Protein 6X39 (pdb70)

Radius of gyration: 13.4 Å; Cα contacts (8 Å, |Δi|>4): 270; chains: 1; bounding box: 20×41×27 Å

Solvent-accessible surface area: 5886 Å² total; per-residue (Å²): 128,1,6,19,59,4,91,147,7,102,30,109,80,97,78,25,51,5,2,48,0,30,9,113,76,3,85,133,133,10,122,33,127,0,0,29,0,25,15,20,96,24,77,147,55,109,83,140,62,161,70,87,94,50,75,24,102,106,46,117,11,63,103,21,58,0,73,70,11,73,66,132,16,39,14,16,1,18,0,2,1,49,16,74,143,39,82,7,40,167,12,168,76,91,78,37,79,6,83,74

Structure (mmCIF, N/CA/C/O backbone):
data_6X39
#
_entry.id   6X39
#
_cell.length_a   86.110
_cell.length_b   86.110
_cell.length_c   29.344
_cell.angle_alpha   90.000
_cell.angle_beta   90.000
_cell.angle_gamma   120.000
#
_symmetry.space_group_name_H-M   'P 32 2 1'
#
loop_
_entity.id
_entity.type
_entity.pdbx_description
1 polymer 'Receptor-type tyrosine-protein phosphatase F'
2 non-polymer sorbitol
3 water water
#
loop_
_atom_site.group_PDB
_atom_site.id
_atom_site.type_symbol
_atom_site.label_atom_id
_atom_site.label_alt_id
_atom_site.label_comp_id
_atom_site.label_asym_id
_atom_site.label_entity_id
_atom_site.label_seq_id
_atom_site.pdbx_PDB_ins_code
_atom_site.Cartn_x
_atom_site.Cartn_y
_atom_site.Cartn_z
_atom_site.occupancy
_atom_site.B_iso_or_equiv
_atom_site.auth_seq_id
_atom_site.auth_comp_id
_atom_site.auth_asym_id
_atom_site.auth_atom_id
_atom_site.pdbx_PDB_model_num
ATOM 1 N N . SER A 1 4 ? 21.52800 61.56200 1.85800 1.000 31.72023 707 SER A N 1
ATOM 2 C CA . SER A 1 4 ? 21.77000 63.00100 1.78400 1.000 45.95725 707 SER A CA 1
ATOM 3 C C . SER A 1 4 ? 20.90600 63.71900 2.81800 1.000 29.48578 707 SER A C 1
ATOM 4 O O . SER A 1 4 ? 21.42500 64.48800 3.61500 1.000 31.55579 707 SER A O 1
ATOM 11 N N . GLY A 1 5 ? 19.59000 63.45300 2.82200 1.000 26.27075 708 GLY A N 1
ATOM 12 C CA . GLY A 1 5 ? 18.70900 64.07800 3.79600 1.000 24.11769 708 GLY A CA 1
ATOM 13 C C . GLY A 1 5 ? 18.89800 63.56900 5.20700 1.000 23.29326 708 GLY A C 1
ATOM 14 O O . GLY A 1 5 ? 18.49400 64.23300 6.16500 1.000 22.26635 708 GLY A O 1
ATOM 18 N N . SER A 1 6 ? 19.53200 62.40900 5.36100 1.000 18.86470 709 SER A N 1
ATOM 19 C CA . SER A 1 6 ? 19.73500 61.78800 6.65400 1.000 18.84105 709 SER A CA 1
ATOM 20 C C . SER A 1 6 ? 20.67800 60.61300 6.45200 1.000 18.14787 709 SER A C 1
ATOM 21 O O . SER A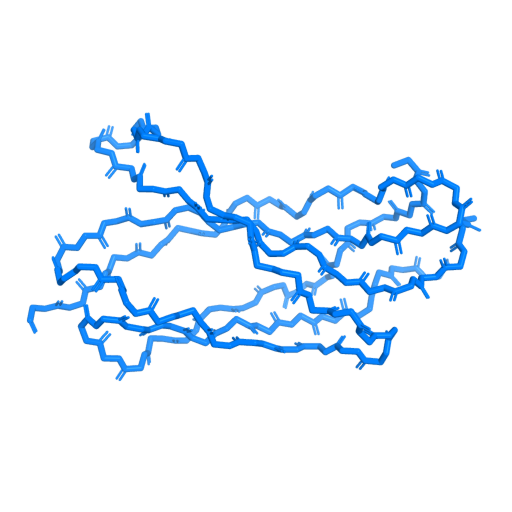 1 6 ? 20.91100 60.17500 5.32700 1.000 19.97691 709 SER A O 1
ATOM 29 N N . GLY A 1 7 ? 21.23200 60.11300 7.55000 1.000 18.67546 710 GLY A N 1
ATOM 30 C CA . GLY A 1 7 ? 21.92300 58.85900 7.49700 1.000 18.30939 710 GLY A CA 1
ATOM 31 C C . GLY A 1 7 ? 20.94500 57.71100 7.32400 1.000 15.52537 710 GLY A C 1
ATOM 32 O O . GLY A 1 7 ? 19.72500 57.90600 7.30000 1.000 16.53863 710 GLY A O 1
ATOM 36 N N . PRO A 1 8 ? 21.46800 56.49500 7.23500 1.000 15.27797 711 PRO A N 1
ATOM 37 C CA . PRO A 1 8 ? 20.59400 55.33700 7.02600 1.000 14.69122 711 PRO A CA 1
ATOM 38 C C . PRO A 1 8 ? 19.80400 55.00600 8.26900 1.000 13.66336 711 PRO A C 1
ATOM 39 O O . PRO A 1 8 ? 20.24500 55.32500 9.38400 1.000 17.87236 711 PRO A O 1
ATOM 50 N N . PRO A 1 9 ? 18.65000 54.35500 8.12100 1.000 14.47346 712 PRO A N 1
ATOM 51 C CA . PRO A 1 9 ? 18.05500 53.64900 9.26800 1.000 13.61348 712 PRO A CA 1
ATOM 52 C C . PRO A 1 9 ? 19.07900 52.67200 9.83400 1.000 16.22732 712 PRO A C 1
ATOM 53 O O . PRO A 1 9 ? 19.83700 52.04100 9.09000 1.000 18.25616 712 PRO A O 1
ATOM 64 N N . ARG A 1 10 ? 19.10400 52.55200 11.15900 1.000 16.34553 713 ARG A N 1
ATOM 65 C CA . ARG A 1 10 ? 20.09700 51.74200 11.83200 1.000 16.07865 713 ARG A CA 1
ATOM 66 C C . ARG A 1 10 ? 19.53000 50.37500 12.19400 1.000 14.48619 713 ARG A C 1
ATOM 67 O O . ARG A 1 10 ? 18.32800 50.21500 12.37900 1.000 15.99578 713 ARG A O 1
ATOM 88 N N . LYS A 1 11 ? 20.42500 49.38700 12.28900 1.000 16.66030 714 LYS A N 1
ATOM 89 C CA . LYS A 1 11 ? 20.08100 48.07200 12.82400 1.000 18.19360 714 LYS A CA 1
ATOM 90 C C . LYS A 1 11 ? 18.84300 47.50600 12.14800 1.000 16.72653 714 LYS A C 1
ATOM 91 O O . LYS A 1 11 ? 17.88300 47.08200 12.80000 1.000 15.40571 714 LYS A O 1
ATOM 110 N N . VAL A 1 12 ? 18.86400 47.50300 10.80500 1.000 13.69006 715 VAL A N 1
ATOM 111 C CA . VAL A 1 12 ? 17.78400 46.89400 10.07000 1.000 12.20618 715 VAL A CA 1
ATOM 112 C C . VAL A 1 12 ? 17.80500 45.41300 10.38800 1.000 13.36952 715 VAL A C 1
ATOM 113 O O . VAL A 1 12 ? 18.87300 44.77600 10.40500 1.000 16.95464 715 VAL A O 1
ATOM 126 N N . GLU A 1 13 ? 16.63500 44.84600 10.63500 1.000 10.90447 716 GLU A N 1
ATOM 127 C CA . GLU A 1 13 ? 16.50200 43.42300 10.88400 1.000 12.48296 716 GLU A CA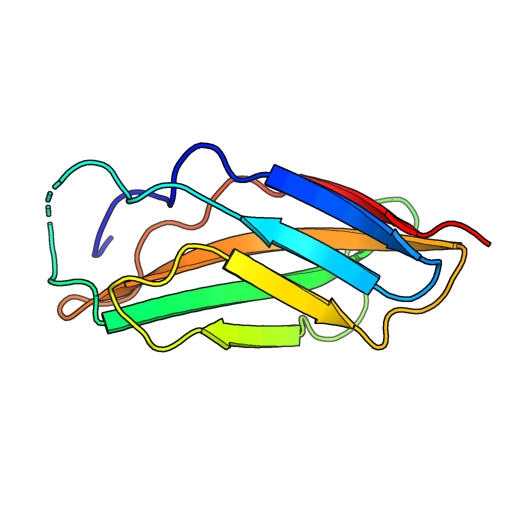 1
ATOM 128 C C . GLU A 1 13 ? 15.40400 42.84800 10.00500 1.000 12.78955 716 GLU A C 1
ATOM 129 O O . GLU A 1 13 ? 14.40800 43.51700 9.71100 1.000 12.92703 716 GLU A O 1
ATOM 141 N N . VAL A 1 14 ? 15.58100 41.58600 9.62000 1.000 12.53222 717 VAL A N 1
ATOM 142 C CA . VAL A 1 14 ? 14.59100 40.83400 8.87400 1.000 11.70168 717 VAL A CA 1
ATOM 143 C C . VAL A 1 14 ? 14.31200 39.52600 9.61800 1.000 14.58743 717 VAL A C 1
ATOM 144 O O . VAL A 1 14 ? 15.23800 38.76200 9.91600 1.000 15.07714 717 VAL A O 1
ATOM 157 N N . GLU A 1 15 ? 13.04000 39.27000 9.91000 1.000 12.91708 718 GLU A N 1
ATOM 158 C CA . GLU A 1 15 ? 12.60700 38.04300 10.58300 1.000 12.68681 718 GLU A CA 1
ATOM 159 C C . GLU A 1 15 ? 11.67200 37.31600 9.63000 1.000 14.84894 718 GLU A C 1
ATOM 160 O O . GLU A 1 15 ? 10.66900 37.90600 9.18900 1.000 13.95362 718 GLU A O 1
ATOM 172 N N . PRO A 1 16 ? 11.93600 36.06700 9.26700 1.000 15.16537 719 PRO A N 1
ATOM 173 C CA . PRO A 1 16 ? 11.03100 35.38200 8.34000 1.000 16.35792 719 PRO A CA 1
ATOM 174 C C . PRO A 1 16 ? 9.76100 35.01700 9.07700 1.000 18.84991 719 PRO A C 1
ATOM 175 O O . PRO A 1 16 ? 9.77300 34.67600 10.26700 1.000 21.15741 719 PRO A O 1
ATOM 186 N N . LEU A 1 17 ? 8.63700 35.13200 8.37200 1.000 12.59675 720 LEU A N 1
ATOM 187 C CA . LEU A 1 17 ? 7.36500 34.73300 8.93600 1.000 14.59481 720 LEU A CA 1
ATOM 188 C C . LEU A 1 17 ? 6.86500 33.44300 8.31800 1.000 14.51779 720 LEU A C 1
ATOM 189 O O . LEU A 1 17 ? 6.48400 32.52700 9.03200 1.000 16.56826 720 LEU A O 1
ATOM 205 N N . ASN A 1 18 ? 6.89900 33.35300 7.00800 1.000 15.34913 721 ASN A N 1
ATOM 206 C CA . ASN A 1 18 ? 6.47300 32.15200 6.30100 1.000 14.85771 721 ASN A CA 1
ATOM 207 C C . ASN A 1 18 ? 7.08900 32.18700 4.91100 1.000 18.25091 721 ASN A C 1
ATOM 208 O O . ASN A 1 18 ? 7.89900 33.06000 4.58700 1.000 16.26510 721 ASN A O 1
ATOM 219 N N . SER A 1 19 ? 6.69700 31.23400 4.07800 1.000 15.01977 722 SER A N 1
ATOM 220 C CA . SER A 1 19 ? 7.29700 31.11300 2.75300 1.000 14.79587 722 SER A CA 1
ATOM 221 C C . SER A 1 19 ? 6.95900 32.28100 1.84200 1.000 14.91399 722 SER A C 1
ATOM 222 O O . SER A 1 19 ? 7.52900 32.38400 0.75700 1.000 19.55953 722 SER A O 1
ATOM 230 N N . THR A 1 20 ? 6.04300 33.16800 2.25200 1.000 15.46022 723 THR A N 1
ATOM 231 C CA . THR A 1 20 ? 5.65300 34.29700 1.41600 1.000 19.35242 723 THR A CA 1
ATOM 232 C C . THR A 1 20 ? 5.81500 35.64200 2.09900 1.000 15.22393 723 THR A C 1
ATOM 233 O O . THR A 1 20 ? 5.35300 36.64400 1.56300 1.000 15.38221 723 THR A O 1
ATOM 244 N N . ALA A 1 21 ? 6.42500 35.70700 3.29500 1.000 15.46494 724 ALA A N 1
ATOM 245 C CA . ALA A 1 21 ? 6.43600 36.98900 3.98000 1.000 10.53019 724 ALA A CA 1
ATOM 246 C C . ALA A 1 21 ? 7.57700 37.07300 4.99700 1.000 12.52692 724 ALA A C 1
ATOM 247 O O . ALA A 1 21 ? 7.95900 36.07300 5.61600 1.000 14.42993 724 ALA A O 1
ATOM 254 N N . VAL A 1 22 ? 8.10400 38.28000 5.14500 1.000 11.95267 725 VAL A N 1
ATOM 255 C C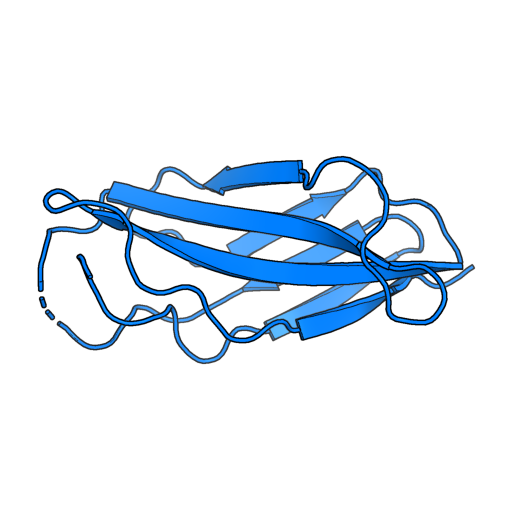A . VAL A 1 22 ? 9.13300 38.56500 6.12800 1.000 12.81885 725 VAL A CA 1
ATOM 256 C C . VAL A 1 22 ? 8.79000 39.87600 6.82000 1.000 16.09671 725 VAL A C 1
ATOM 257 O O . VAL A 1 22 ? 8.07500 40.73100 6.27900 1.000 16.66967 725 VAL A O 1
ATOM 270 N N . HIS A 1 23 ? 9.27800 40.01100 8.05200 1.000 10.70626 726 HIS A N 1
ATOM 271 C CA . HIS A 1 23 ? 9.05100 41.19500 8.85600 1.000 10.00057 726 HIS A CA 1
ATOM 272 C C . HIS A 1 23 ? 10.33700 42.00600 8.92000 1.000 14.79097 726 HIS A C 1
ATOM 273 O O . HIS A 1 23 ? 11.37400 41.47700 9.32600 1.000 14.71051 726 HIS A O 1
ATOM 287 N N . VAL A 1 24 ? 10.25500 43.29000 8.56600 1.000 12.04416 727 VAL A N 1
ATOM 288 C CA . VAL A 1 24 ? 11.42000 44.17800 8.52800 1.000 10.72937 727 VAL A CA 1
ATOM 289 C C . VAL A 1 24 ? 11.26400 45.24200 9.60200 1.000 12.53662 727 VAL A C 1
ATOM 290 O O . VAL A 1 24 ? 10.19700 45.85500 9.71900 1.000 12.07585 727 VAL A O 1
ATOM 303 N N . SER A 1 25 ? 12.31900 45.48300 10.37700 1.000 12.07686 728 SER A N 1
ATOM 304 C CA . SER A 1 25 ? 12.27400 46.49700 11.42200 1.000 12.95444 728 SER A CA 1
ATOM 305 C C . SER A 1 25 ? 13.59900 47.24600 11.44400 1.000 11.38947 728 SER A C 1
ATOM 306 O O . SER A 1 25 ? 14.60600 46.77700 10.92000 1.000 13.94138 728 SER A O 1
ATOM 314 N N . TRP A 1 26 ? 13.57100 48.44400 12.03100 1.000 14.69742 729 TRP A N 1
ATOM 315 C CA . TRP A 1 26 ? 14.78100 49.26300 12.05900 1.000 13.24107 729 TRP A CA 1
ATOM 316 C C . TRP A 1 26 ? 14.70100 50.28500 13.17500 1.000 16.99217 729 TRP A C 1
ATOM 317 O O . TRP A 1 26 ? 13.66400 50.46700 13.83100 1.000 15.44811 729 TRP A O 1
ATOM 338 N N . LYS A 1 27 ? 15.83100 50.94600 13.40000 1.000 17.40654 730 LYS A N 1
ATOM 339 C CA . LYS A 1 27 ? 15.94400 52.03800 14.34700 1.000 22.32880 730 LYS A CA 1
ATOM 340 C C . LYS A 1 27 ? 16.12800 53.34700 13.59800 1.000 15.75207 730 LYS A C 1
ATOM 341 O O . LYS A 1 27 ? 16.52900 53.37400 12.42300 1.000 15.60938 730 LYS A O 1
ATOM 360 N N . LEU A 1 28 ? 15.80600 54.42500 14.30800 1.000 20.47099 731 LEU A N 1
ATOM 361 C CA . LEU A 1 28 ? 15.86300 55.77300 13.76600 1.000 24.56340 731 LEU A CA 1
ATOM 362 C C . LEU A 1 28 ? 17.27300 56.08500 13.26700 1.000 20.12293 731 LEU A C 1
ATOM 363 O O . LEU A 1 28 ? 18.25200 55.71900 13.92900 1.000 24.96427 731 LEU A O 1
ATOM 379 N N . PRO A 1 29 ? 17.41000 56.74400 12.11300 1.000 17.56265 732 PRO A N 1
ATOM 380 C CA . PRO A 1 29 ? 18.73800 57.24300 11.71800 1.000 18.64269 732 PRO A CA 1
ATOM 381 C C . PRO A 1 29 ? 19.33400 58.13200 12.80300 1.000 25.46350 732 PRO A C 1
ATOM 382 O O . PRO A 1 29 ? 18.61700 58.74800 13.59400 1.000 23.35818 732 PRO A O 1
ATOM 393 N N . VAL A 1 30 ? 20.66300 58.18200 12.83900 1.000 22.34680 733 VAL A N 1
ATOM 394 C CA . VAL A 1 30 ? 21.35300 59.05900 13.80500 1.000 30.18740 733 VAL A CA 1
ATOM 395 C C . VAL A 1 30 ? 20.86900 60.48800 13.60800 1.000 33.06208 733 VAL A C 1
ATOM 396 O O . VAL A 1 30 ? 20.95600 61.01400 12.48300 1.000 31.18850 733 VAL A O 1
ATOM 409 N N . PRO A 1 31 ? 20.36600 61.17200 14.65700 1.000 47.32013 734 PRO A N 1
ATOM 410 C CA . PRO A 1 31 ? 19.92700 62.57200 14.53400 1.000 53.18753 734 PRO A CA 1
ATOM 411 C C . PRO A 1 31 ? 21.02200 63.51200 14.03300 1.000 47.94537 734 PRO A C 1
ATOM 412 O O . PRO A 1 31 ? 22.18700 63.36800 14.44300 1.000 40.23566 734 PRO A O 1
ATOM 423 N N . HIS A 1 35 ? 20.23700 67.56700 8.95600 1.000 31.82938 738 HIS A N 1
ATOM 424 C CA . HIS A 1 35 ? 19.36300 66.57500 8.33300 1.000 31.06351 738 HIS A CA 1
ATOM 425 C C . HIS A 1 35 ? 17.97800 67.16500 8.07100 1.000 30.71862 738 HIS A C 1
ATOM 426 O O . HIS A 1 35 ? 17.56700 68.13100 8.70000 1.000 32.63158 738 HIS A O 1
ATOM 439 N N . GLY A 1 36 ? 17.25100 66.55900 7.14300 1.000 26.32948 739 GLY A N 1
ATOM 440 C CA . GLY A 1 36 ? 15.86100 66.89300 6.98400 1.000 23.71764 739 GLY A CA 1
ATOM 441 C C . GLY A 1 36 ? 15.01900 66.22100 8.03900 1.000 21.88582 739 GLY A C 1
ATOM 442 O O . GLY A 1 36 ? 15.48000 65.30700 8.72700 1.000 20.91085 739 GLY A O 1
ATOM 446 N N . GLN A 1 37 ? 13.78600 66.69300 8.18500 1.000 18.94077 740 GLN A N 1
ATOM 447 C CA . GLN A 1 37 ? 12.83500 66.06200 9.07500 1.000 17.38979 740 GLN A CA 1
ATOM 448 C C . GLN A 1 37 ? 12.25100 64.81000 8.41700 1.000 16.23038 740 GLN A C 1
ATOM 449 O O . GLN A 1 37 ? 11.85700 64.85500 7.25900 1.000 17.48614 740 GLN A O 1
ATOM 463 N N . ILE A 1 38 ? 12.14300 63.74100 9.18300 1.000 16.03225 741 ILE A N 1
ATOM 464 C CA . ILE A 1 38 ? 11.69600 62.46100 8.64600 1.000 14.76312 741 ILE A CA 1
ATOM 465 C C . ILE A 1 38 ? 10.18700 62.48600 8.46300 1.000 14.64012 741 ILE A C 1
ATOM 466 O O . ILE A 1 38 ? 9.43900 62.89700 9.35300 1.000 16.17141 741 ILE A O 1
ATOM 482 N N . ARG A 1 39 ? 9.71900 62.08700 7.23800 1.000 15.08377 742 ARG A N 1
ATOM 483 C CA . ARG A 1 39 ? 8.30400 61.98900 6.94200 1.000 14.24696 742 ARG A CA 1
ATOM 484 C C . ARG A 1 39 ? 7.79900 60.54500 6.83400 1.000 13.51961 742 ARG A C 1
ATOM 485 O O . ARG A 1 39 ? 6.57800 60.32900 6.82300 1.000 14.01686 742 ARG A O 1
ATOM 506 N N . GLY A 1 40 ? 8.69400 59.57900 6.77000 1.000 13.94726 743 GLY A N 1
ATOM 507 C CA . GLY A 1 40 ? 8.33100 58.18800 6.60500 1.000 13.04221 743 GLY A CA 1
ATOM 508 C C . GLY A 1 40 ? 9.54300 57.43100 6.13500 1.000 13.90686 743 GLY A C 1
ATOM 509 O O . GLY A 1 40 ? 10.65700 57.95100 6.11200 1.000 14.69134 743 GLY A O 1
ATOM 513 N N . TYR A 1 41 ? 9.29800 56.17900 5.72700 1.000 11.31720 744 TYR A N 1
ATOM 514 C CA . TYR A 1 41 ? 10.37100 55.31500 5.27900 1.000 10.53303 744 TYR A CA 1
ATOM 515 C C . TYR A 1 41 ? 9.97500 54.60000 3.98800 1.000 10.53222 744 TYR A C 1
ATOM 516 O O . TYR A 1 41 ? 8.79300 54.36400 3.72300 1.000 11.58202 744 TYR A O 1
ATOM 534 N N . GLN A 1 42 ? 10.99200 54.27800 3.21000 1.000 14.75108 745 GLN A N 1
ATOM 535 C CA . GLN A 1 42 ? 10.86900 53.58000 1.93900 1.000 12.66513 745 GLN A CA 1
ATOM 536 C C . GLN A 1 42 ? 11.56000 52.24300 2.12000 1.000 11.68946 745 GLN A C 1
ATOM 537 O O . GLN A 1 42 ? 12.78000 52.20200 2.32300 1.000 13.72223 745 GLN A O 1
ATOM 551 N N . VAL A 1 43 ? 10.79700 51.15100 2.08400 1.000 11.06510 746 VAL A N 1
ATOM 552 C CA . VAL A 1 43 ? 11.36600 49.80400 2.12700 1.000 9.17743 746 VAL A CA 1
ATOM 553 C C . VAL A 1 43 ? 11.36700 49.26900 0.69500 1.000 10.83065 746 VAL A C 1
ATOM 554 O O . VAL A 1 43 ? 10.29800 49.13500 0.08800 1.000 12.68893 746 VAL A O 1
ATOM 567 N N . THR A 1 44 ? 12.54900 48.98500 0.15800 1.000 10.98102 747 THR A N 1
ATOM 568 C CA . THR A 1 44 ? 12.71800 48.52600 -1.21400 1.000 9.76036 747 THR A CA 1
ATOM 569 C C . THR A 1 44 ? 13.20800 47.07900 -1.18200 1.000 16.34028 747 THR A C 1
ATOM 570 O O . THR A 1 44 ? 14.13600 46.75700 -0.44100 1.000 15.85220 747 THR A O 1
ATOM 581 N N . TYR A 1 45 ? 12.57000 46.21200 -1.93800 1.000 10.34004 748 TYR A N 1
ATOM 582 C CA . TYR A 1 45 ? 13.05400 44.84500 -2.06900 1.000 14.44176 748 TYR A CA 1
ATOM 583 C C . TYR A 1 45 ? 13.03800 44.39900 -3.52800 1.000 12.46036 748 TYR A C 1
ATOM 584 O O . TYR A 1 45 ? 12.19300 44.79900 -4.32600 1.000 12.71840 748 TYR A O 1
ATOM 602 N N . VAL A 1 46 ? 14.00300 43.54800 -3.85500 1.000 11.24167 749 VAL A N 1
ATOM 603 C CA . VAL A 1 46 ? 14.16100 43.05700 -5.22000 1.000 12.39499 749 VAL A CA 1
ATOM 604 C C . VAL A 1 46 ? 14.55700 41.60000 -5.13000 1.000 11.55505 749 VAL A C 1
ATOM 605 O O . VAL A 1 46 ? 15.31500 41.21000 -4.23200 1.000 12.51092 749 VAL A O 1
ATOM 618 N N . ARG A 1 47 ? 13.96500 40.79700 -6.01800 1.000 12.68124 750 ARG A N 1
ATOM 619 C CA . ARG A 1 47 ? 14.37200 39.40700 -6.16400 1.000 11.44557 750 ARG A CA 1
ATOM 620 C C . ARG A 1 47 ? 15.81000 39.36200 -6.66600 1.000 11.83660 750 ARG A C 1
ATOM 621 O O . ARG A 1 47 ? 16.19700 40.14100 -7.54800 1.000 13.11690 750 ARG A O 1
ATOM 642 N N . LEU A 1 48 ? 16.57700 38.41700 -6.12900 1.000 10.79212 751 LEU A N 1
ATOM 643 C CA . LEU A 1 48 ? 17.89300 38.10300 -6.64600 1.000 13.20562 751 LEU A CA 1
ATOM 644 C C . LEU A 1 48 ? 17.86500 36.73500 -7.28300 1.000 16.87469 751 LEU A C 1
ATOM 645 O O . LEU A 1 48 ? 17.18900 35.82500 -6.80200 1.000 14.38713 751 LEU A O 1
ATOM 661 N N . GLU A 1 49 ? 18.61200 36.60300 -8.36900 1.000 12.85361 752 GLU A N 1
ATOM 662 C CA . GLU A 1 49 ? 18.82400 35.31900 -9.01300 1.000 13.48608 752 GLU A CA 1
ATOM 663 C C . GLU A 1 49 ? 20.33100 35.14400 -9.11700 1.000 14.18636 752 GLU A C 1
ATOM 664 O O . GLU A 1 49 ? 20.99600 35.90400 -9.82200 1.000 14.99237 752 GLU A O 1
ATOM 676 N N . ASN A 1 50 ? 20.84000 34.13600 -8.42000 1.000 14.05363 753 ASN A N 1
ATOM 677 C CA . ASN A 1 50 ? 22.27800 33.89100 -8.34600 1.000 14.82882 753 ASN A CA 1
ATOM 678 C C . ASN A 1 50 ? 23.01100 35.17000 -7.97600 1.000 14.92915 753 ASN A C 1
ATOM 679 O O . ASN A 1 50 ? 24.08700 35.47000 -8.48500 1.000 16.01186 753 ASN A O 1
ATOM 690 N N . GLY A 1 51 ? 22.40600 35.92600 -7.04300 1.000 13.91155 754 GLY A N 1
ATOM 691 C CA . GLY A 1 51 ? 23.02100 37.10600 -6.48000 1.000 13.95109 754 GLY A CA 1
ATOM 692 C C . GLY A 1 51 ? 22.78600 38.37100 -7.26100 1.000 17.26292 754 GLY A C 1
ATOM 693 O O . GLY A 1 51 ? 23.18400 39.43900 -6.80900 1.000 15.19045 754 GLY A O 1
ATOM 697 N N . GLU A 1 52 ? 22.14200 38.27500 -8.45300 1.000 14.60392 755 GLU A N 1
ATOM 698 C CA . GLU A 1 52 ? 21.88100 39.43300 -9.30000 1.000 15.13300 755 GLU A CA 1
ATOM 699 C C . GLU A 1 52 ? 20.43400 39.89300 -9.17300 1.000 14.25928 755 GLU A C 1
ATOM 700 O O . GLU A 1 52 ? 19.51700 39.06700 -9.22200 1.000 13.81719 755 GLU A O 1
ATOM 712 N N . PRO A 1 53 ? 20.17500 41.17800 -9.06100 1.000 14.17255 756 PRO A N 1
ATOM 713 C CA . PRO A 1 53 ? 18.77900 41.62500 -8.99000 1.000 13.55191 756 PRO A CA 1
ATOM 714 C C . PRO A 1 53 ? 18.07300 41.34100 -10.30800 1.000 14.37493 756 PRO A C 1
ATOM 715 O O . PRO A 1 53 ? 18.63700 41.50300 -11.39500 1.000 15.60671 756 PRO A O 1
ATOM 726 N N . ARG A 1 54 ? 16.81400 40.91500 -10.20500 1.000 13.88465 757 ARG A N 1
ATOM 727 C CA . ARG A 1 54 ? 16.03400 40.63900 -11.40800 1.000 14.82614 757 ARG A CA 1
ATOM 728 C C . ARG A 1 54 ? 14.61900 41.15400 -11.18700 1.000 15.14318 757 ARG A C 1
ATOM 729 O O . ARG A 1 54 ? 14.02100 40.86200 -10.14200 1.000 15.46479 757 ARG A O 1
ATOM 750 N N . GLY A 1 55 ? 14.11100 41.85900 -12.17200 1.000 15.57220 758 GLY A N 1
ATOM 751 C CA . GLY A 1 55 ? 12.79400 42.47300 -12.11900 1.000 15.64422 758 GLY A CA 1
ATOM 752 C C . GLY A 1 55 ? 12.82500 43.82500 -11.43600 1.000 17.39616 758 GLY A C 1
ATOM 753 O O . GLY A 1 55 ? 13.75300 44.16800 -10.72200 1.000 20.86864 758 GLY A O 1
ATOM 757 N N . GLN A 1 56 ? 11.75400 44.56500 -11.61900 1.000 16.61900 759 GLN A N 1
ATOM 758 C CA . GLN A 1 56 ? 11.65600 45.86300 -10.98800 1.000 15.24811 759 GLN A CA 1
ATOM 759 C C . GLN A 1 56 ? 11.70400 45.72700 -9.45700 1.000 15.96007 759 GLN A C 1
ATOM 760 O O . GLN A 1 56 ? 10.99500 44.86600 -8.88500 1.000 19.88461 759 GLN A O 1
ATOM 774 N N . PRO A 1 57 ? 12.50900 46.51300 -8.77300 1.000 16.98296 760 PRO A N 1
ATOM 775 C CA . PRO A 1 57 ? 12.35900 46.58800 -7.30600 1.000 14.02566 760 PRO A CA 1
ATOM 776 C C . PRO A 1 57 ? 10.94700 47.00800 -6.95300 1.000 12.06852 760 PRO A C 1
ATOM 777 O O . PRO A 1 57 ? 10.27400 47.75500 -7.68500 1.000 14.61099 760 PRO A O 1
ATOM 788 N N . ILE A 1 58 ? 10.48900 46.51200 -5.81700 1.000 15.59909 761 ILE A N 1
ATOM 789 C CA . ILE A 1 58 ? 9.18500 46.84500 -5.26700 1.000 12.58928 761 ILE A CA 1
ATOM 790 C C . ILE A 1 58 ? 9.41800 47.78400 -4.09800 1.000 15.03581 761 ILE A C 1
ATOM 791 O O . ILE A 1 58 ? 10.27200 47.51600 -3.25300 1.000 13.57942 761 ILE A O 1
ATOM 807 N N . ILE A 1 59 ? 8.69000 48.89800 -4.08000 1.000 17.20480 762 ILE A N 1
ATOM 808 C CA . ILE A 1 59 ? 8.80800 49.88400 -3.02900 1.000 15.62420 762 ILE A CA 1
ATOM 809 C C . ILE A 1 59 ? 7.55000 49.84300 -2.18100 1.000 15.01583 762 ILE A C 1
ATOM 810 O O . ILE A 1 59 ? 6.43100 49.97200 -2.70300 1.000 15.70378 762 ILE A O 1
ATOM 826 N N . GLN A 1 60 ? 7.74200 49.69000 -0.87400 1.000 15.19901 763 GLN A N 1
ATOM 827 C CA . GLN A 1 60 ? 6.67300 49.72500 0.10000 1.000 13.02981 763 GLN A CA 1
ATOM 828 C C . GLN A 1 60 ? 6.92500 50.91200 1.00900 1.000 10.71802 763 GLN A C 1
ATOM 829 O O . GLN A 1 60 ? 7.95700 50.96700 1.70000 1.000 12.28927 763 GLN A O 1
ATOM 843 N N . ASP A 1 61 ? 6.01200 51.85400 0.98100 1.000 12.38668 764 ASP A N 1
ATOM 844 C CA . ASP A 1 61 ? 6.18500 53.07900 1.74000 1.000 16.42123 764 ASP A CA 1
ATOM 845 C C . ASP A 1 61 ? 5.55900 52.86300 3.11000 1.000 17.19457 764 ASP A C 1
ATOM 846 O O . ASP A 1 61 ? 4.50500 52.23000 3.24800 1.000 21.62528 764 ASP A O 1
ATOM 855 N N . VAL A 1 62 ? 6.26600 53.29300 4.12800 1.000 14.94973 765 VAL A N 1
ATOM 856 C CA . VAL A 1 62 ? 5.76000 53.24900 5.48300 1.000 11.42139 765 VAL A CA 1
ATOM 857 C C . VAL A 1 62 ? 5.74400 54.70300 5.94100 1.000 21.60229 765 VAL A C 1
ATOM 858 O O . VAL A 1 62 ? 6.75100 55.17100 6.47900 1.000 18.36564 765 VAL A O 1
ATOM 871 N N . MET A 1 63 ? 4.64700 55.40200 5.66200 1.000 26.93889 766 MET A N 1
ATOM 872 C CA . MET A 1 63 ? 4.60700 56.87300 5.72600 1.000 26.96310 766 MET A CA 1
ATOM 873 C C . MET A 1 63 ? 4.15900 57.37800 7.09100 1.000 27.02549 766 MET A C 1
ATOM 874 O O . MET A 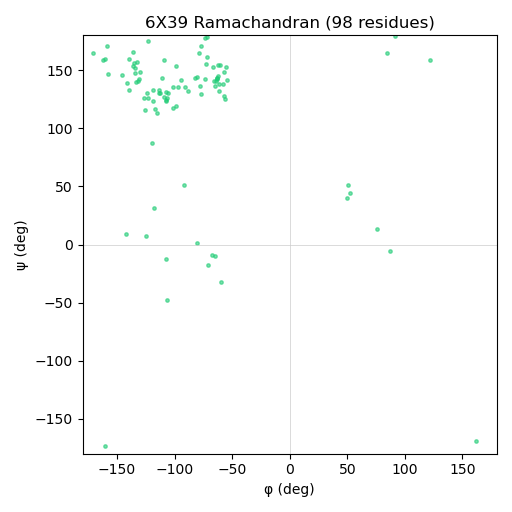1 63 ? 3.27800 58.24300 7.19600 1.000 29.59564 766 MET A O 1
ATOM 888 N N . LEU A 1 64 ? 4.79800 56.87700 8.14600 1.000 29.64455 767 LEU A N 1
ATOM 889 C CA . LEU A 1 64 ? 4.71000 57.46200 9.48300 1.000 19.54557 767 LEU A CA 1
ATOM 890 C C . LEU A 1 64 ? 6.12800 57.76800 9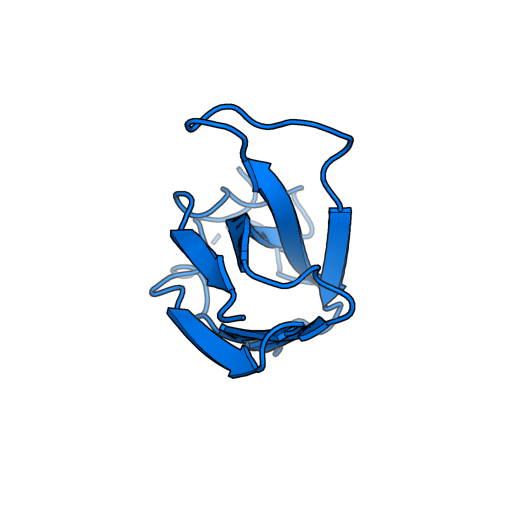.95000 1.000 26.42192 767 LEU A C 1
ATOM 891 O O . LEU A 1 64 ? 7.02500 56.92500 9.83500 1.000 22.78541 767 LEU A O 1
ATOM 907 N N . ALA A 1 65 ? 6.35100 58.99100 10.43800 1.000 24.30193 768 ALA A N 1
ATOM 908 C CA . ALA A 1 65 ? 7.68100 59.31600 10.93200 1.000 25.31285 768 ALA A CA 1
ATOM 909 C C . ALA A 1 65 ? 8.08700 58.39600 12.08100 1.000 23.92656 768 ALA A C 1
ATOM 910 O O . ALA A 1 65 ? 9.27700 58.07200 12.24000 1.000 26.16686 768 ALA A O 1
ATOM 917 N N . GLU A 1 66 ? 7.12400 57.96200 12.89000 1.000 28.56041 769 GLU A N 1
ATOM 918 C CA . GLU A 1 66 ? 7.43300 57.09500 14.02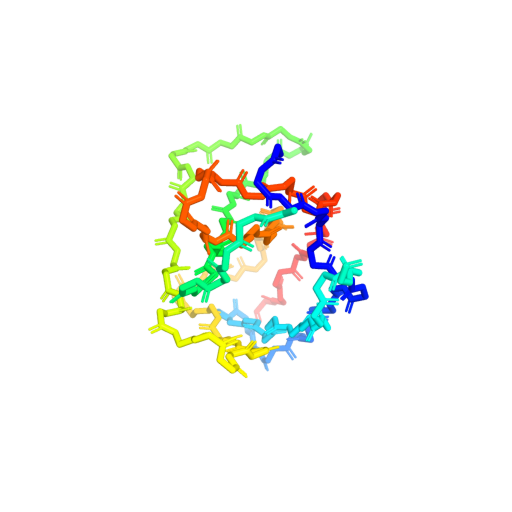600 1.000 41.51110 769 GLU A CA 1
ATOM 919 C C . GLU A 1 66 ? 7.61400 55.64100 13.61400 1.000 40.00845 769 GLU A C 1
ATOM 920 O O . GLU A 1 66 ? 7.82100 54.77300 14.47500 1.000 28.25898 769 GLU A O 1
ATOM 932 N N . ALA A 1 67 ? 7.50100 55.36500 12.33800 1.000 24.93095 770 ALA A N 1
ATOM 933 C CA . ALA A 1 67 ? 7.49700 53.98100 11.88200 1.000 27.13042 770 ALA A CA 1
ATOM 934 C C . ALA A 1 67 ? 8.82000 53.31400 12.19300 1.000 27.04406 770 ALA A C 1
ATOM 935 O O . ALA A 1 67 ? 9.89200 53.91600 12.08100 1.000 30.70524 770 ALA A O 1
ATOM 942 N N . GLN A 1 68 ? 8.74300 52.06000 12.56300 1.000 16.10402 771 GLN A N 1
ATOM 943 C CA . GLN A 1 68 ? 9.99600 51.33000 12.67300 1.000 20.75072 771 GLN A CA 1
ATOM 944 C C . GLN A 1 68 ? 9.84700 49.89500 12.18600 1.000 16.69508 771 GLN A C 1
ATOM 945 O O . GLN A 1 68 ? 10.78700 49.12700 12.36000 1.000 15.90038 771 GLN A O 1
ATOM 959 N N . GLU A 1 69 ? 8.72400 49.51900 11.56600 1.000 15.77985 772 GLU A N 1
ATOM 960 C CA . GLU A 1 69 ? 8.59100 48.14200 11.09300 1.000 14.67884 772 GLU A CA 1
ATOM 961 C C . GLU A 1 69 ? 7.50600 48.03800 10.03200 1.000 15.43013 772 GLU A C 1
ATOM 962 O O . GLU A 1 69 ? 6.60400 48.88400 9.93100 1.000 16.57326 772 GLU A O 1
ATOM 974 N N . THR A 1 70 ? 7.59100 46.96800 9.26900 1.000 13.59478 773 THR A N 1
ATOM 975 C CA . THR A 1 70 ? 6.57600 46.65300 8.26200 1.000 14.12271 773 THR A CA 1
ATOM 976 C C . THR A 1 70 ? 6.74500 45.19800 7.90200 1.000 13.79858 773 THR A C 1
ATOM 977 O O . THR A 1 70 ? 7.81500 44.61700 8.11000 1.000 16.36594 773 THR A O 1
ATOM 988 N N . THR A 1 71 ? 5.66600 44.61200 7.36100 1.000 11.21979 774 THR A N 1
ATOM 989 C CA . THR A 1 71 ? 5.70400 43.25700 6.84500 1.000 10.38395 774 THR A CA 1
ATOM 990 C C . THR A 1 71 ? 5.65600 43.31800 5.32800 1.000 10.39403 774 THR A C 1
ATOM 991 O O . THR A 1 71 ? 4.81100 44.03100 4.78100 1.000 14.58598 774 THR A O 1
ATOM 1002 N N . ILE A 1 72 ? 6.55500 42.59800 4.69500 1.000 13.48966 775 ILE A N 1
ATOM 1003 C CA . ILE A 1 72 ? 6.54200 42.3880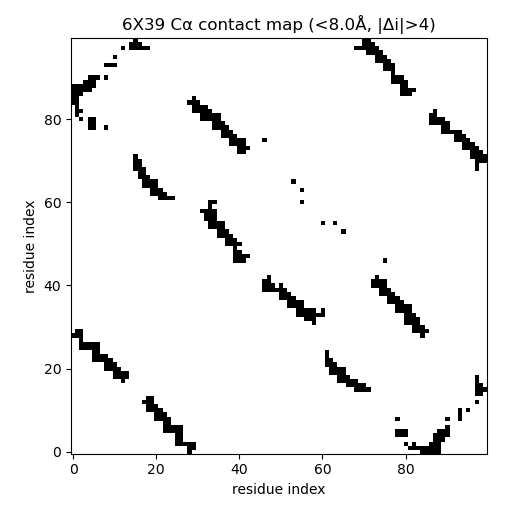0 3.24000 1.000 14.35791 775 ILE A CA 1
ATOM 1004 C C . ILE A 1 72 ? 5.90700 41.04000 2.99400 1.000 13.87252 775 ILE A C 1
ATOM 1005 O O . ILE A 1 72 ? 6.45500 40.01000 3.41600 1.000 15.80140 775 ILE A O 1
ATOM 1021 N N . SER A 1 73 ? 4.79000 41.02500 2.27000 1.000 17.71183 776 SER A N 1
ATOM 1022 C CA . SER A 1 73 ? 4.04900 39.81300 1.98400 1.000 13.27157 776 SER A CA 1
ATOM 1023 C C . SER A 1 73 ? 3.89600 39.63300 0.46700 1.000 14.34332 776 SER A C 1
ATOM 1024 O O . SER A 1 73 ? 4.31100 40.48500 -0.31300 1.000 19.58302 776 SER A O 1
ATOM 1032 N N . GLY A 1 74 ? 3.32200 38.51400 0.08800 1.000 18.12053 777 GLY A N 1
ATOM 1033 C CA . GLY A 1 74 ? 3.17700 38.20800 -1.33100 1.000 17.28340 777 GLY A CA 1
ATOM 1034 C C . GLY A 1 74 ? 4.44800 37.75900 -1.99300 1.000 19.02333 777 GLY A C 1
ATOM 1035 O O . GLY A 1 74 ? 4.52200 37.73600 -3.23000 1.000 22.18042 777 GLY A O 1
ATOM 1039 N N . LEU A 1 75 ? 5.46700 37.42400 -1.21900 1.000 14.94869 778 LEU A N 1
ATOM 1040 C CA . LEU A 1 75 ? 6.70600 36.91600 -1.74900 1.000 14.77835 778 LEU A CA 1
ATOM 1041 C C . LEU A 1 75 ? 6.48600 35.50300 -2.26800 1.000 17.89084 778 LEU A C 1
ATOM 1042 O O . LEU A 1 75 ? 5.48300 34.84600 -1.94400 1.000 14.74135 778 LEU A O 1
ATOM 1058 N N . THR A 1 76 ? 7.40200 35.05300 -3.12100 1.000 18.10618 779 THR A N 1
ATOM 1059 C CA . THR A 1 76 ? 7.32000 33.68600 -3.62800 1.000 17.36968 779 THR A CA 1
ATOM 1060 C C . THR A 1 76 ? 8.18800 32.76000 -2.77800 1.000 18.32415 779 THR A C 1
ATOM 1061 O O . THR A 1 76 ? 9.27800 33.15900 -2.32900 1.000 15.52935 779 THR A O 1
ATOM 1072 N N . PRO A 1 77 ? 7.73600 31.53000 -2.50900 1.000 16.45996 780 PRO A N 1
ATOM 1073 C CA . PRO A 1 77 ? 8.55200 30.59900 -1.70900 1.000 17.65848 780 PRO A CA 1
ATOM 1074 C C . PRO A 1 77 ? 9.89300 30.27800 -2.34800 1.000 14.42149 780 PRO A C 1
ATOM 1075 O O . PRO A 1 77 ? 10.05200 30.31600 -3.56700 1.000 23.04282 780 PRO A O 1
ATOM 1086 N N . GLU A 1 78 ? 10.84400 29.92400 -1.51800 1.000 16.59586 781 GLU A N 1
ATOM 1087 C CA . GLU A 1 78 ? 12.16200 29.50900 -1.98200 1.000 19.07241 781 GLU A CA 1
ATOM 1088 C C . GLU A 1 78 ? 12.74600 30.54000 -2.93400 1.000 22.04853 781 GLU A C 1
ATOM 1089 O O . GLU A 1 78 ? 13.27200 30.19800 -3.99000 1.000 22.00580 781 GLU A O 1
ATOM 1101 N N . THR A 1 79 ? 12.61500 31.81200 -2.57100 1.000 15.13769 782 THR A N 1
ATOM 1102 C CA . THR A 1 79 ? 13.05400 32.91800 -3.39600 1.000 14.21027 782 THR A CA 1
ATOM 1103 C C . THR A 1 79 ? 13.86600 33.89300 -2.56800 1.000 15.37880 782 THR A C 1
ATOM 1104 O O . THR A 1 79 ? 13.56500 34.15100 -1.38900 1.000 13.64496 782 THR A O 1
ATOM 1115 N N . THR A 1 80 ? 14.91600 34.41600 -3.19000 1.000 12.25603 783 THR A N 1
ATOM 1116 C CA . THR A 1 80 ? 15.88200 35.28700 -2.53500 1.000 12.47201 783 THR A CA 1
ATOM 1117 C C . THR A 1 80 ? 15.53900 36.74600 -2.81100 1.000 10.54971 783 THR A C 1
ATOM 1118 O O . THR A 1 80 ? 15.25600 37.11700 -3.93500 1.000 12.11970 783 THR A O 1
ATOM 1129 N N . TYR A 1 81 ? 15.59900 37.57000 -1.75200 1.000 10.44709 784 TYR A N 1
ATOM 1130 C CA . TYR A 1 81 ? 15.26100 38.99700 -1.83000 1.000 9.87839 784 TYR A CA 1
ATOM 1131 C C . TYR A 1 81 ? 16.31300 39.83900 -1.14300 1.000 12.15177 784 TYR A C 1
ATOM 1132 O O . TYR A 1 81 ? 16.78800 39.49600 -0.03700 1.000 13.53177 784 TYR A O 1
ATOM 1150 N N . SER A 1 82 ? 16.64600 40.96900 -1.75400 1.000 11.68506 785 SER A N 1
ATOM 1151 C CA . SER A 1 82 ? 17.56800 41.96300 -1.19600 1.000 12.73957 785 SER A CA 1
ATOM 1152 C C . SER A 1 82 ? 16.76100 43.17700 -0.76200 1.000 12.42717 785 SER A C 1
ATOM 1153 O O . SER A 1 82 ? 16.03700 43.75900 -1.56500 1.000 10.97308 785 SER A O 1
ATOM 1161 N N . ILE A 1 83 ? 16.88400 43.54900 0.52800 1.000 10.59386 786 ILE A N 1
ATOM 1162 C CA . ILE A 1 83 ? 16.00600 44.53300 1.16200 1.000 11.46361 786 ILE A CA 1
ATOM 1163 C C . ILE A 1 83 ? 16.82300 45.71700 1.64700 1.000 11.87535 786 ILE A C 1
ATOM 1164 O O . ILE A 1 83 ? 17.84100 45.54100 2.33000 1.000 14.10753 786 ILE A O 1
ATOM 1180 N N . THR A 1 84 ? 16.34700 46.93300 1.35100 1.000 10.77841 787 THR A N 1
ATOM 1181 C CA . THR A 1 84 ? 16.97500 48.13200 1.89500 1.000 13.35291 787 THR A CA 1
ATOM 1182 C C . THR A 1 84 ? 15.89900 49.04200 2.45400 1.000 9.42482 787 THR A C 1
ATOM 1183 O O . THR A 1 84 ? 14.73000 48.93400 2.09000 1.000 11.48980 787 THR A O 1
ATOM 1194 N N . VAL A 1 85 ? 16.30900 49.92200 3.37900 1.000 12.36523 788 VAL A N 1
ATOM 1195 C CA . VAL A 1 85 ? 15.40600 50.91100 3.97000 1.000 13.21874 788 VAL A CA 1
ATOM 1196 C C . VAL A 1 85 ? 16.07200 52.27600 3.90000 1.000 10.87822 788 VAL A C 1
ATOM 1197 O O . VAL A 1 85 ? 17.29500 52.40600 4.08400 1.000 11.58235 788 VAL A O 1
ATOM 1210 N N . ALA A 1 86 ? 15.25800 53.29900 3.64200 1.000 14.58844 789 ALA A N 1
ATOM 1211 C CA . ALA A 1 86 ? 15.72700 54.66900 3.58900 1.000 15.26339 789 ALA A CA 1
ATOM 1212 C C . ALA A 1 86 ? 14.62200 55.55400 4.12700 1.000 16.29148 789 ALA A C 1
ATOM 1213 O O . ALA A 1 86 ? 13.44000 55.24500 3.98000 1.000 14.48576 789 ALA A O 1
ATOM 1220 N N . ALA A 1 87 ? 15.01600 56.62600 4.79800 1.000 13.30390 790 ALA A N 1
ATOM 1221 C CA . ALA A 1 87 ? 14.06000 57.62500 5.23000 1.000 15.33880 790 ALA A CA 1
ATOM 1222 C C . ALA A 1 87 ? 13.68400 58.57900 4.10400 1.000 14.30352 790 ALA A C 1
ATOM 1223 O O . ALA A 1 87 ? 14.49900 58.90200 3.23400 1.000 13.58975 790 ALA A O 1
ATOM 1230 N N . TYR A 1 88 ? 12.41900 58.98700 4.10300 1.000 12.29073 791 TYR A N 1
ATOM 1231 C CA . TYR A 1 88 ? 11.95600 60.14100 3.36300 1.000 13.98140 791 TYR A CA 1
ATOM 1232 C C . TYR A 1 88 ? 12.12100 61.34200 4.29000 1.000 13.95617 791 TYR A C 1
ATOM 1233 O O . TYR A 1 88 ? 11.71600 61.26700 5.45400 1.000 13.89913 791 TYR A O 1
ATOM 1251 N N . THR A 1 89 ? 12.70700 62.42900 3.78300 1.000 14.48115 792 THR A N 1
ATOM 1252 C CA . THR A 1 89 ? 12.89200 63.62500 4.61400 1.000 16.28430 792 THR A CA 1
ATOM 1253 C C . THR A 1 89 ? 12.52900 64.88100 3.84300 1.000 16.27091 792 THR A C 1
ATOM 1254 O O . THR A 1 89 ? 12.42400 64.89600 2.60800 1.000 17.66973 792 THR A O 1
ATOM 1265 N N . THR A 1 90 ? 12.37600 65.96900 4.59700 1.000 16.95794 793 THR A N 1
ATOM 1266 C CA . THR A 1 90 ? 12.13100 67.27500 3.99800 1.000 18.07380 793 THR A CA 1
ATOM 1267 C C . THR A 1 90 ? 13.28200 67.79000 3.16200 1.000 19.56085 793 THR A C 1
ATOM 1268 O O . THR A 1 90 ? 13.11700 68.81400 2.48500 1.000 21.74445 793 THR A O 1
ATOM 1279 N N . LYS A 1 91 ? 14.44100 67.14100 3.20500 1.000 18.76404 794 LYS A N 1
ATOM 1280 C CA . LYS A 1 91 ? 15.56800 67.51800 2.36200 1.000 20.96638 794 LYS A CA 1
ATOM 1281 C C . LYS A 1 91 ? 15.94900 66.38100 1.42000 1.000 21.99845 794 LYS A C 1
ATOM 1282 O O . LYS A 1 91 ? 17.10200 66.24100 1.03100 1.000 25.98141 794 LYS A O 1
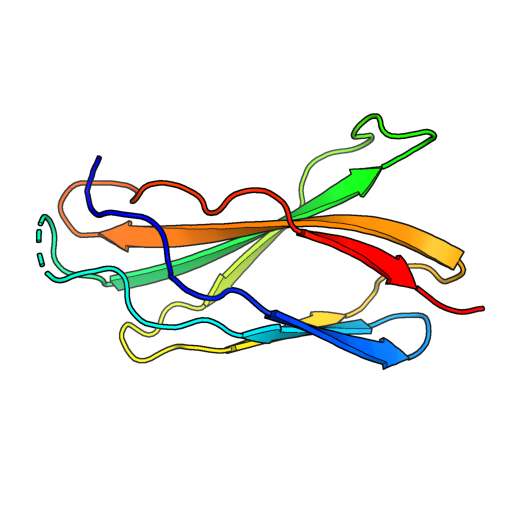ATOM 1301 N N . GLY A 1 92 ? 14.96400 65.58000 1.02000 1.000 18.06013 795 GLY A N 1
ATOM 1302 C CA . GLY A 1 92 ? 15.19600 64.49200 0.10200 1.000 20.39460 795 GLY A CA 1
ATOM 1303 C C . GLY A 1 92 ? 15.51600 63.20000 0.81200 1.000 17.72619 795 GLY A C 1
ATOM 1304 O O . GLY A 1 92 ? 15.59100 63.11400 2.03800 1.000 17.07829 795 GLY A O 1
ATOM 1308 N N . ASP A 1 93 ? 15.72900 62.16600 0.00700 1.000 18.85262 796 ASP A N 1
ATOM 1309 C CA . ASP A 1 93 ? 15.86900 60.83200 0.56700 1.000 18.33739 796 ASP A CA 1
ATOM 1310 C C . ASP A 1 93 ? 17.08800 60.74400 1.48200 1.000 15.08370 796 ASP A C 1
ATOM 1311 O O . ASP A 1 93 ? 18.14900 61.30300 1.18500 1.000 18.00994 796 ASP A O 1
ATOM 1320 N N . GLY A 1 94 ? 16.94300 59.97700 2.55700 1.000 16.22496 797 GLY A N 1
ATOM 1321 C CA . GLY A 1 94 ? 18.09200 59.61200 3.34800 1.000 19.02741 797 GLY A CA 1
ATOM 1322 C C . GLY A 1 94 ? 18.88800 58.52100 2.68400 1.000 18.66283 797 GLY A C 1
ATOM 1323 O O . GLY A 1 94 ? 18.48000 57.93600 1.67700 1.000 17.50036 797 GLY A O 1
ATOM 1327 N N . ALA A 1 95 ? 20.06400 58.26500 3.24600 1.000 15.80780 798 ALA A N 1
ATOM 1328 C CA . ALA A 1 95 ? 20.89700 57.17600 2.75800 1.000 18.65087 798 ALA A CA 1
ATOM 1329 C C . ALA A 1 95 ? 20.17800 55.85300 2.93900 1.000 18.65126 798 ALA A C 1
ATOM 1330 O O . ALA A 1 95 ? 19.43700 55.64900 3.90700 1.000 18.18246 798 ALA A O 1
ATOM 1337 N N . ARG A 1 96 ? 20.39300 54.93700 1.99800 1.000 17.04398 799 ARG A N 1
ATOM 1338 C CA . ARG A 1 96 ? 19.83600 53.59100 2.14100 1.000 14.22141 799 ARG A CA 1
ATOM 1339 C C . ARG A 1 96 ? 20.72700 52.73000 3.02900 1.000 12.64351 799 ARG A C 1
ATOM 1340 O O . ARG A 1 96 ? 21.97500 52.84100 3.01100 1.000 16.41494 799 ARG A O 1
ATOM 1361 N N . SER A 1 97 ? 20.09900 51.87900 3.82200 1.000 12.61537 800 SER A N 1
ATOM 1362 C CA . SER A 1 97 ? 20.83300 50.84700 4.53600 1.000 14.56822 800 SER A CA 1
ATOM 1363 C C . SER A 1 97 ? 21.50100 49.89600 3.55900 1.000 13.51208 800 SER A C 1
ATOM 1364 O O . SER A 1 97 ? 21.03900 49.72800 2.41900 1.000 17.10196 800 SER A O 1
ATOM 1372 N N . LYS A 1 98 ? 22.57700 49.26000 4.01700 1.000 17.11774 801 LYS A N 1
ATOM 1373 C CA . LYS A 1 98 ? 23.19600 48.19800 3.23700 1.000 18.01887 801 LYS A CA 1
ATOM 1374 C C . LYS A 1 98 ? 22.21100 47.04600 3.06900 1.000 18.77905 801 LYS A C 1
ATOM 1375 O O . LYS A 1 98 ? 21.49200 46.71100 4.01700 1.000 17.17895 801 LYS A O 1
ATOM 1394 N N . PRO A 1 99 ? 22.20100 46.38900 1.91200 1.000 17.52169 802 PRO A N 1
ATOM 1395 C CA . PRO A 1 99 ? 21.19200 45.35900 1.66300 1.000 15.91079 802 PRO A CA 1
ATOM 1396 C C . PRO A 1 99 ? 21.29600 44.22500 2.66500 1.000 17.90949 802 PRO A C 1
ATOM 1397 O O . PRO A 1 99 ? 22.38200 43.78000 3.01700 1.000 23.82127 802 PRO A O 1
ATOM 1408 N N . LYS A 1 100 ? 20.13500 43.78200 3.12500 1.000 14.62392 803 LYS A N 1
ATOM 1409 C CA . LYS A 1 100 ? 19.97600 42.55600 3.89600 1.000 14.31588 803 LYS A CA 1
ATOM 1410 C C . LYS A 1 100 ? 19.29600 41.55600 2.97700 1.000 11.57768 803 LYS A C 1
ATOM 1411 O O . LYS A 1 100 ? 18.23200 41.84600 2.42400 1.000 14.25213 803 LYS A O 1
ATOM 1430 N N . VAL A 1 101 ? 19.91400 40.38700 2.78900 1.000 11.82617 804 VAL A N 1
ATOM 1431 C CA . VAL A 1 101 ? 19.41800 39.42200 1.82700 1.000 11.47186 804 VAL A CA 1
ATOM 1432 C C . VAL A 1 101 ? 18.92800 38.19000 2.56100 1.000 9.99733 804 VAL A C 1
ATOM 1433 O O . VAL A 1 101 ? 19.64900 37.64600 3.40200 1.000 12.01503 804 VAL A O 1
ATOM 1446 N N . VAL A 1 102 ? 17.70400 37.75200 2.22700 1.000 12.27412 805 VAL A N 1
ATOM 1447 C CA . VAL A 1 102 ? 17.07800 36.58800 2.82400 1.000 9.49803 805 VAL A CA 1
ATOM 1448 C C . VAL A 1 102 ? 16.44800 35.73400 1.74000 1.000 12.39983 805 VAL A C 1
ATOM 1449 O O . VAL A 1 102 ? 16.16500 36.20700 0.64000 1.000 14.87671 805 VAL A O 1
ATOM 1462 N N . THR A 1 103 ? 16.27000 34.44600 2.02900 1.000 11.62552 806 THR A N 1
ATOM 1463 C CA . THR A 1 103 ? 15.57200 33.53400 1.13200 1.000 11.85246 806 THR A CA 1
ATOM 1464 C C . THR A 1 103 ? 14.41200 32.89900 1.87400 1.000 12.30428 806 THR A C 1
ATOM 1465 O O . THR A 1 103 ? 14.57200 32.41100 3.00100 1.000 15.35315 806 THR A O 1
ATOM 1476 N N . THR A 1 104 ? 13.21900 33.01600 1.28500 1.000 11.75655 807 THR A N 1
ATOM 1477 C CA . THR A 1 104 ? 12.02400 32.45800 1.89200 1.000 15.39393 807 THR A CA 1
ATOM 1478 C C . THR A 1 104 ? 12.09400 30.91800 1.92100 1.000 14.05424 807 THR A C 1
ATOM 1479 O O . THR A 1 104 ? 12.75800 30.28500 1.10500 1.000 18.35492 807 THR A O 1
ATOM 1490 N N . THR A 1 105 ? 11.39700 30.33400 2.88900 1.000 18.50116 808 THR A N 1
ATOM 1491 C CA . THR A 1 105 ? 11.32700 28.88500 2.98700 1.000 22.49327 808 THR A CA 1
ATOM 1492 C C . THR A 1 105 ? 10.41200 28.32800 1.88900 1.000 19.39985 808 THR A C 1
ATOM 1493 O O . THR A 1 105 ? 9.80600 29.06100 1.12000 1.000 20.24859 808 THR A O 1
ATOM 1504 N N . GLY A 1 106 ? 10.30000 27.00200 1.84300 1.000 28.70868 809 GLY A N 1
ATOM 1505 C CA . GLY A 1 106 ? 9.44500 26.34100 0.87900 1.000 31.21832 809 GLY A CA 1
ATOM 1506 C C . GLY A 1 106 ? 7.99000 26.26700 1.27900 1.000 36.04068 809 GLY A C 1
ATOM 1507 O O . GLY A 1 106 ? 7.66500 26.37600 2.46100 1.000 34.91862 809 GLY A O 1
#

B-factor: mean 25.03, std 16.71, range [9.18, 112.42]

Nearest PDB structures (foldseek):
  6x39-assembly1_A  TM=1.010E+00  e=7.548E-18  Mus musculus
  8fn9-assembly2_D  TM=8.331E-01  e=1.738E-07  Homo sapiens
  1ujt-assembly1_A  TM=8.413E-01  e=1.401E-05  Homo sapiens
  4hlj-assembly1_A  TM=8.428E-01  e=3.041E-05  Homo sapiens
  6iaa-assembly3_C  TM=8.616E-01  e=1.291E-04  Homo sapiens

CATH classification: 2.60.40.10

GO terms:
  GO:0043005 neuron projection (C, IDA)
  GO:0043025 neuronal cell body (C, IDA)
  GO:0044877 protein-containing complex binding (F, IDA)
  GO:0010975 regulation of neuron projection development (P, IMP)
  GO:0031102 neuron projection regeneration (P, IMP)
  GO:0048679 regulation of axon regeneration (P, IMP)
  GO:0035373 chondroitin sulfate proteoglycan binding (F, IPI)

Secondary structure (DSSP, 8-state):
--S-PPEEEEEEEEETTEEEEEEEPPP--PPEEEEEEEEEEEETTEEEEEEEEEEE--TT--EEEE-SPPTT-EEEEEEEEEEBTBPPPPPPPEEEE---

InterPro domains:
  IPR000242 Tyrosine-specific protein phosphatase, PTPase domain [PF00102] (1366-1597)
  IPR000242 Tyrosine-specific protein phosphatase, PTPase domain [PF00102] (1655-1888)
  IPR000242 Tyrosine-specific protein phosphatase, PTPase domain [PR00700] (1395-1402)
  IPR000242 Tyrosine-specific protein phosphatase, PTPase domain [PR00700] (1411-1431)
  IPR000242 Tyrosine-specific protein phosphatase, PTPase domain [PR00700] (1495-1512)
  IPR000242 Tyrosine-specific protein phosphatase, PTPase domain [PR00700] (1534-1552)
  IPR000242 Tyrosine-specific protein phosphatase, PTPase domain [PR00700] (1565-1580)
  IPR000242 Tyrosine-specific protein phosphatase, PTPase domain [PR00700] (1581-1591)
  IPR000242 Tyrosine-specific protein phosphatase, PTPase domain [PS50055] (1343-1598)
  IPR000242 Tyrosine-specific protein phosphatase, PTPase domain [PS50055] (1630-1889)
  IPR000242 Tyrosine-specific protein phosphatase, PTPase domain [SM00194] (1342-1600)
  IPR000242 Tyrosine-specific protein phosphatase, PTPase domain [SM00194] (1629-1891)
  IPR000387 Tyrosine-specific protein phosphatases domain [PS50056] (1518-1589)
  IPR000387 Tyrosine-specific protein phosphatases domain [PS50056] (1807-1880)
  IPR003595 Protein-tyrosine phosphatase, catalytic [SM00404] (1496-1597)
  IPR003595 Protein-tyrosine phosphatase, catalytic [SM00404] (1785-1888)
  IPR003598 Immunoglobulin subtype 2 [SM00408] (45-114)
  IPR003598 Immunoglobulin subtype 2 [SM00408] (147-214)
  IPR003598 Immunoglobulin subtype 2 [SM00408] (244-305)
  IPR003599 Immunoglobulin domain subtype [SM00409] (39-125)

Sequence (100 aa):
SGSGPPRKVEVEPLNSTAVHVSWKLPVPHGQIRGYQVTYVRLENGEPRGQPIIQDVMLAEAQETTISGLTPETTYSITVAAYTTKGDGARSKPKVVTTTG

Organism: Mus musculus (NCBI:txid10090)

Foldseek 3Di:
DQFAEFADWDWAADAQFKIKIFTHDTDDHFQFQWKWKWKFWDDVRHGDDDIDIDTGGHSPDTMDMGGRHHGQTKMWIWMWTQGPVGIHDIDHTDMDHGHD